Protein AF-A0A3D2MGA9-F1 (afdb_monomer_lite)

Radius of gyration: 30.01 Å; chains: 1; bounding box: 62×74×63 Å

Secondary structure (DSSP, 8-state):
--SSSSTTHHHHHHHHHHHT---------S-SGGG------------TT--EEEEEEEE--S-BTTB-TT-EEEEEEE-TT--EEEEEEEEEE-TTS-EEEEEE--GGG-SS---

pLDDT: mean 84.76, std 17.12, range [45.28, 98.44]

Structure (mmCIF, N/CA/C/O backbone):
data_AF-A0A3D2MGA9-F1
#
_entry.id   AF-A0A3D2MGA9-F1
#
loop_
_atom_site.group_PDB
_atom_site.id
_atom_site.type_symbol
_atom_site.label_atom_id
_atom_site.label_alt_id
_atom_site.label_comp_id
_atom_site.label_asym_id
_atom_site.label_entity_id
_atom_site.label_seq_id
_atom_site.pdbx_PDB_ins_code
_atom_site.Cartn_x
_atom_site.Cartn_y
_atom_site.Cartn_z
_atom_site.occupancy
_atom_site.B_iso_or_equiv
_atom_site.auth_seq_id
_atom_site.auth_comp_id
_atom_site.auth_asym_id
_atom_site.auth_atom_id
_atom_site.pdbx_PDB_model_num
ATOM 1 N N . MET A 1 1 ? -45.467 62.003 43.429 1.00 48.69 1 MET A N 1
ATOM 2 C CA . MET A 1 1 ? -44.217 61.757 42.670 1.00 48.69 1 MET A CA 1
ATOM 3 C C . MET A 1 1 ? -43.668 60.381 43.064 1.00 48.69 1 MET A C 1
ATOM 5 O O . MET A 1 1 ? -43.973 59.955 44.163 1.00 48.69 1 MET A O 1
ATOM 9 N N . THR A 1 2 ? -42.924 59.713 42.164 1.00 54.62 2 THR A N 1
ATOM 10 C CA . THR A 1 2 ? -41.998 58.564 42.395 1.00 54.62 2 THR A CA 1
ATOM 11 C C . THR A 1 2 ? -42.481 57.097 42.520 1.00 54.62 2 THR A C 1
ATOM 13 O O . THR A 1 2 ? -41.936 56.376 43.347 1.00 54.62 2 THR A O 1
ATOM 16 N N . ARG A 1 3 ? -43.365 56.548 41.656 1.00 52.62 3 ARG A N 1
ATOM 17 C CA . ARG A 1 3 ? -43.586 55.065 41.634 1.00 52.62 3 ARG A CA 1
ATOM 18 C C . ARG A 1 3 ? -43.743 54.325 40.289 1.00 52.62 3 ARG A C 1
ATOM 20 O O . ARG A 1 3 ? -44.062 53.143 40.302 1.00 52.62 3 ARG A O 1
ATOM 27 N N . HIS A 1 4 ? -43.438 54.927 39.136 1.00 45.28 4 HIS A N 1
ATOM 28 C CA . HIS A 1 4 ? -43.574 54.227 37.834 1.00 45.28 4 HIS A CA 1
ATOM 29 C C . HIS A 1 4 ? -42.274 54.009 37.049 1.00 45.28 4 HIS A C 1
ATOM 31 O O . HIS A 1 4 ? -42.299 53.399 35.987 1.00 45.28 4 HIS A O 1
ATOM 37 N N . ARG A 1 5 ? -41.119 54.439 37.570 1.00 51.09 5 ARG A N 1
ATOM 38 C CA . ARG A 1 5 ? -39.828 54.266 36.875 1.00 51.09 5 ARG A CA 1
ATOM 39 C C . ARG A 1 5 ? -39.104 52.947 37.168 1.00 51.09 5 ARG A C 1
ATOM 41 O O . ARG A 1 5 ? -38.150 52.632 36.474 1.00 51.09 5 ARG A O 1
ATOM 48 N N . VAL A 1 6 ? -39.554 52.171 38.157 1.00 48.84 6 VAL A N 1
ATOM 49 C CA . VAL A 1 6 ? -38.853 50.945 38.593 1.00 48.84 6 VAL A CA 1
ATOM 50 C C . VAL A 1 6 ? -39.377 49.684 37.888 1.00 48.84 6 VAL A C 1
ATOM 52 O O . VAL A 1 6 ? -38.643 48.712 37.757 1.00 48.84 6 VAL A O 1
ATOM 55 N N . LEU A 1 7 ? -40.610 49.697 37.363 1.00 49.41 7 LEU A N 1
ATOM 56 C CA . LEU A 1 7 ? -41.270 48.483 36.856 1.00 49.41 7 LEU A CA 1
ATOM 57 C C . LEU A 1 7 ? -40.943 48.110 35.394 1.00 49.41 7 LEU A C 1
ATOM 59 O O . LEU A 1 7 ? -41.269 47.009 34.971 1.00 49.41 7 LEU A O 1
ATOM 63 N N . LEU A 1 8 ? -40.316 49.004 34.620 1.00 48.69 8 LEU A N 1
ATOM 64 C CA . LEU A 1 8 ? -39.966 48.757 33.207 1.00 48.69 8 LEU A CA 1
ATOM 65 C C . LEU A 1 8 ? -38.532 48.236 33.006 1.00 48.69 8 LEU A C 1
ATOM 67 O O . LEU A 1 8 ? -38.182 47.816 31.908 1.00 48.69 8 LEU A O 1
ATOM 71 N N . LEU A 1 9 ? -37.700 48.242 34.052 1.00 48.41 9 LEU A N 1
ATOM 72 C CA . LEU A 1 9 ? -36.292 47.825 33.971 1.00 48.41 9 LEU A CA 1
ATOM 73 C C . LEU A 1 9 ? -36.101 46.308 34.140 1.00 48.41 9 LEU A C 1
ATOM 75 O O . LEU A 1 9 ? -35.101 45.759 33.687 1.00 48.41 9 LEU A O 1
ATOM 79 N N . THR A 1 10 ? -37.060 45.615 34.755 1.00 50.41 10 THR A N 1
ATOM 80 C CA . THR A 1 10 ? -36.959 44.188 35.094 1.00 50.41 10 THR A CA 1
ATOM 81 C C . THR A 1 10 ? -37.089 43.216 33.909 1.00 50.41 10 THR A C 1
ATOM 83 O O . THR A 1 10 ? -36.292 42.278 33.870 1.00 50.41 10 THR A O 1
ATOM 86 N N . PRO A 1 11 ? -37.979 43.391 32.905 1.00 48.69 11 PRO A N 1
ATOM 87 C CA . PRO A 1 11 ? -38.029 42.460 31.772 1.00 48.69 11 PRO A CA 1
ATOM 88 C C . PRO A 1 11 ? -36.886 42.686 30.768 1.00 48.69 11 PRO A C 1
ATOM 90 O O . PRO A 1 11 ? -36.436 41.736 30.133 1.00 48.69 11 PRO A O 1
ATOM 93 N N . VAL A 1 12 ? -36.367 43.916 30.657 1.00 53.75 12 VAL A N 1
ATOM 94 C CA . VAL A 1 12 ? -35.238 44.242 29.765 1.00 53.75 12 VAL A CA 1
ATOM 95 C C . VAL A 1 12 ? -33.929 43.647 30.291 1.00 53.75 12 VAL A C 1
ATOM 97 O O . VAL A 1 12 ? -33.158 43.093 29.510 1.00 53.75 12 VAL A O 1
ATOM 100 N N . LEU A 1 13 ? -33.698 43.673 31.611 1.00 53.56 13 LEU A N 1
ATOM 101 C CA . LEU A 1 13 ? -32.517 43.032 32.203 1.00 53.56 13 LEU A CA 1
ATOM 102 C C . LEU A 1 13 ? -32.497 41.510 31.987 1.00 53.56 13 LEU A C 1
ATOM 104 O O . LEU A 1 13 ? -31.427 40.942 31.784 1.00 53.56 13 LEU A O 1
ATOM 108 N N . LEU A 1 14 ? -33.660 40.850 32.003 1.00 50.75 14 LEU A N 1
ATOM 109 C CA . LEU A 1 14 ? -33.744 39.394 31.853 1.00 50.75 14 LEU A CA 1
ATOM 110 C C . LEU A 1 14 ? -33.439 38.936 30.414 1.00 50.75 14 LEU A C 1
ATOM 112 O O . LEU A 1 14 ? -32.775 37.922 30.220 1.00 50.75 14 LEU A O 1
ATOM 116 N N . VAL A 1 15 ? -33.866 39.703 29.403 1.00 53.84 15 VAL A N 1
ATOM 117 C CA . VAL A 1 15 ? -33.594 39.399 27.984 1.00 53.84 15 VAL A CA 1
ATOM 118 C C . VAL A 1 15 ? -32.126 39.659 27.624 1.00 53.84 15 VAL A C 1
ATOM 120 O O . VAL A 1 15 ? -31.528 38.877 26.887 1.00 53.84 15 VAL A O 1
ATOM 123 N N . VAL A 1 16 ? -31.503 40.695 28.199 1.00 55.06 16 VAL A N 1
ATOM 124 C CA . VAL A 1 16 ? -30.059 40.941 28.034 1.00 55.06 16 VAL A CA 1
ATOM 125 C C . VAL A 1 16 ? -29.229 39.844 28.713 1.00 55.06 16 VAL A C 1
ATOM 127 O O . VAL A 1 16 ? -28.226 39.413 28.155 1.00 55.06 16 VAL A O 1
ATOM 130 N N . ALA A 1 17 ? -29.663 39.323 29.866 1.00 54.88 17 ALA A N 1
ATOM 131 C CA . ALA A 1 17 ? -28.945 38.256 30.568 1.00 54.88 17 ALA A CA 1
ATOM 132 C C . ALA A 1 17 ? -28.879 36.930 29.780 1.00 54.88 17 ALA A C 1
ATOM 134 O O . ALA A 1 17 ? -27.873 36.229 29.869 1.00 54.88 17 ALA A O 1
ATOM 135 N N . LEU A 1 18 ? -29.898 36.598 28.973 1.00 55.62 18 LEU A N 1
ATOM 136 C CA . LEU A 1 18 ? -29.845 35.427 28.083 1.00 55.62 18 LEU A CA 1
ATOM 137 C C . LEU A 1 18 ? -29.009 35.665 26.814 1.00 55.62 18 LEU A C 1
ATOM 139 O O . LEU A 1 18 ? -28.403 34.724 26.311 1.00 55.62 18 LEU A O 1
ATOM 143 N N . ALA A 1 19 ? -28.941 36.899 26.306 1.00 57.59 19 ALA A N 1
ATOM 144 C CA . ALA A 1 19 ? -28.170 37.231 25.102 1.00 57.59 19 ALA A CA 1
ATOM 145 C C . ALA A 1 19 ? -26.645 37.290 25.334 1.00 57.59 19 ALA A C 1
ATOM 147 O O . ALA A 1 19 ? -25.880 37.292 24.372 1.00 57.59 19 ALA A O 1
ATOM 148 N N . VAL A 1 20 ? -26.202 37.336 26.597 1.00 59.16 20 VAL A N 1
ATOM 149 C CA . VAL A 1 20 ? -24.785 37.470 26.986 1.00 59.16 20 VAL A CA 1
ATOM 150 C C . VAL A 1 20 ? -24.237 36.182 27.620 1.00 59.16 20 VAL A C 1
ATOM 152 O O . VAL A 1 20 ? -23.108 36.173 28.101 1.00 59.16 20 VAL A O 1
ATOM 155 N N . MET A 1 21 ? -24.975 35.063 27.608 1.00 64.75 21 MET A N 1
ATOM 156 C CA . MET A 1 21 ? -24.395 33.793 28.056 1.00 64.75 21 MET A CA 1
ATOM 157 C C . MET A 1 21 ? -23.288 33.353 27.085 1.00 64.75 21 MET A C 1
ATOM 159 O O . MET A 1 21 ? -23.580 33.075 25.918 1.00 64.75 21 MET A O 1
ATOM 163 N N . PRO A 1 22 ? -22.020 33.261 27.528 1.00 68.12 22 PRO A N 1
ATOM 164 C CA . PRO A 1 22 ? -20.986 32.678 26.699 1.00 68.12 22 PRO A CA 1
ATOM 165 C C . PRO A 1 22 ? -21.318 31.197 26.514 1.00 68.12 22 PRO A C 1
ATOM 167 O O . PRO A 1 22 ? -21.397 30.437 27.481 1.00 68.12 22 PRO A O 1
ATOM 170 N N . PHE A 1 23 ? -21.503 30.777 25.265 1.00 69.50 23 PHE A N 1
ATOM 171 C CA . PHE A 1 23 ? -21.463 29.364 24.920 1.00 69.50 23 PHE A CA 1
ATOM 172 C C . PHE A 1 23 ? -20.055 28.855 25.237 1.00 69.50 23 PHE A C 1
ATOM 174 O O . PHE A 1 23 ? -19.111 29.078 24.480 1.00 69.50 23 PHE A O 1
ATOM 181 N N . VAL A 1 24 ? -19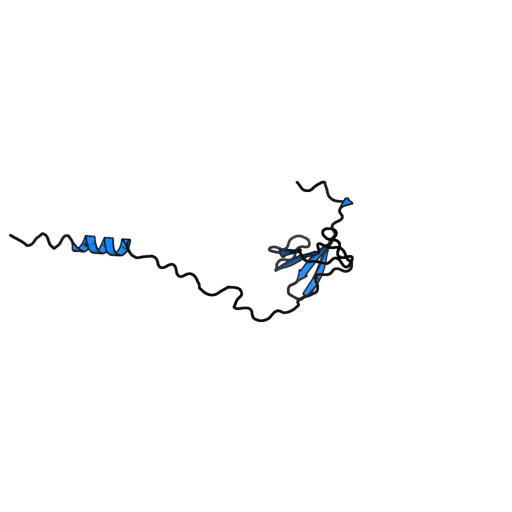.890 28.202 26.385 1.00 72.25 24 VAL A N 1
ATOM 182 C CA . VAL A 1 24 ? -18.664 27.469 26.701 1.00 72.25 24 VAL A CA 1
ATOM 183 C C . VAL A 1 24 ? -18.625 26.226 25.820 1.00 72.25 24 VAL A C 1
ATOM 185 O O . VAL A 1 24 ? -19.252 25.211 26.111 1.00 72.25 24 VAL A O 1
ATOM 188 N N . VAL A 1 25 ? -17.898 26.316 24.708 1.00 73.06 25 VAL A N 1
ATOM 189 C CA . VAL A 1 25 ? -17.536 25.154 23.895 1.00 73.06 25 VAL A CA 1
ATOM 190 C C . VAL A 1 25 ? -16.408 24.427 24.626 1.00 73.06 25 VAL A C 1
ATOM 192 O O . VAL A 1 25 ? -15.254 24.848 24.582 1.00 73.06 25 VAL A O 1
ATOM 195 N N . GLN A 1 26 ? -16.728 23.343 25.333 1.00 74.31 26 GLN A N 1
ATOM 196 C CA . GLN A 1 26 ? -15.703 22.443 25.861 1.00 74.31 26 GLN A CA 1
ATOM 197 C C . GLN A 1 26 ? -15.127 21.610 24.715 1.00 74.31 26 GLN A C 1
ATOM 199 O O . GLN A 1 26 ? -15.788 20.722 24.180 1.00 74.31 26 GLN A O 1
ATOM 204 N N . ALA A 1 27 ? -13.872 21.874 24.357 1.00 72.81 27 ALA A N 1
ATOM 205 C CA . ALA A 1 27 ? -13.097 20.936 23.559 1.00 72.81 27 ALA A CA 1
ATOM 206 C C . ALA A 1 27 ? -12.889 19.648 24.373 1.00 72.81 27 ALA A C 1
ATOM 208 O O . ALA A 1 27 ? -12.487 19.700 25.538 1.00 72.81 27 ALA A O 1
ATOM 209 N N . SER A 1 28 ? -13.147 18.483 23.777 1.00 71.69 28 SER A N 1
ATOM 210 C CA . SER A 1 28 ? -12.777 17.203 24.383 1.00 71.69 28 SER A CA 1
ATOM 211 C C . SER A 1 28 ? -11.250 17.151 24.523 1.00 71.69 28 SER A C 1
ATOM 213 O O . SER A 1 28 ? -10.544 17.019 23.527 1.00 71.69 28 SER A O 1
ATOM 215 N N . GLY A 1 29 ? -10.728 17.295 25.743 1.00 70.44 29 GLY A N 1
ATOM 216 C CA . GLY A 1 29 ? -9.288 17.451 26.004 1.00 70.44 29 GLY A CA 1
ATOM 217 C C . GLY A 1 29 ? -8.440 16.183 25.846 1.00 70.44 29 GLY A C 1
ATOM 218 O O . GLY A 1 29 ? -7.235 16.216 26.081 1.00 70.44 29 GLY A O 1
ATOM 219 N N . SER A 1 30 ? -9.036 15.049 25.481 1.00 80.00 30 SER A N 1
ATOM 220 C CA . SER A 1 30 ? -8.329 13.772 25.382 1.00 80.00 30 SER A CA 1
ATOM 221 C C . SER A 1 30 ? -7.828 13.533 23.957 1.00 80.00 30 SER A C 1
ATOM 223 O O . SER A 1 30 ? -8.614 13.490 23.012 1.00 80.00 30 SER A O 1
ATOM 225 N N . SER A 1 31 ? -6.519 13.324 23.798 1.00 86.81 31 SER A N 1
ATOM 226 C CA . SER A 1 31 ? -5.936 12.898 22.519 1.00 86.81 31 SER A CA 1
ATOM 227 C C . SER A 1 31 ? -6.521 11.552 22.077 1.00 86.81 31 SER A C 1
ATOM 229 O O . SER A 1 31 ? -6.528 10.588 22.845 1.00 86.81 31 SER A O 1
ATOM 231 N N . TYR A 1 32 ? -6.966 11.470 20.818 1.00 87.38 32 TYR A N 1
ATOM 232 C CA . TYR A 1 32 ? -7.506 10.244 20.219 1.00 87.38 32 TYR A CA 1
ATOM 233 C C . TYR A 1 32 ? -6.507 9.083 20.287 1.00 87.38 32 TYR A C 1
ATOM 235 O O . TYR A 1 32 ? -6.915 7.947 20.510 1.00 87.38 32 TYR A O 1
ATOM 243 N N . ILE A 1 33 ? -5.213 9.373 20.118 1.00 90.06 33 ILE A N 1
ATOM 244 C CA . ILE A 1 33 ? -4.148 8.364 20.067 1.00 90.06 33 ILE A CA 1
ATOM 245 C C . ILE A 1 33 ? -3.737 7.898 21.467 1.00 90.06 33 ILE A C 1
ATOM 247 O O . ILE A 1 33 ? -3.338 6.752 21.640 1.00 90.06 33 ILE A O 1
ATOM 251 N N . ASN A 1 34 ? -3.898 8.742 22.489 1.00 88.88 34 ASN A N 1
ATOM 252 C CA . ASN A 1 34 ? -3.404 8.461 23.841 1.00 88.88 34 ASN A CA 1
ATOM 253 C C . ASN A 1 34 ? -4.127 7.302 24.554 1.00 88.88 34 ASN A C 1
ATOM 255 O O . ASN A 1 34 ? -3.712 6.891 25.628 1.00 88.88 34 ASN A O 1
ATOM 259 N N . ARG A 1 35 ? -5.206 6.768 23.975 1.00 89.44 35 ARG A N 1
ATOM 260 C CA . ARG A 1 35 ? -5.904 5.578 24.490 1.00 89.44 35 ARG A CA 1
ATOM 261 C C . ARG A 1 35 ? -5.341 4.253 23.964 1.00 89.44 35 ARG A C 1
ATOM 263 O O . ARG A 1 35 ? -5.824 3.194 24.355 1.00 89.44 35 ARG A O 1
ATOM 270 N N . PHE A 1 36 ? -4.388 4.296 23.033 1.00 91.38 36 PHE A N 1
ATOM 271 C CA . PHE A 1 36 ? -3.768 3.109 22.452 1.00 91.38 36 PHE A CA 1
ATOM 272 C C . PHE A 1 36 ? -2.360 2.942 23.025 1.00 91.38 36 PHE A C 1
ATOM 274 O O . PHE A 1 36 ? -1.492 3.782 22.813 1.00 91.38 36 PHE A O 1
ATOM 281 N N . HIS A 1 37 ? -2.136 1.847 23.752 1.00 92.94 37 HIS A N 1
ATOM 282 C CA . HIS A 1 37 ? -0.861 1.573 24.434 1.00 92.94 37 HIS A CA 1
ATOM 283 C C . HIS A 1 37 ? -0.129 0.340 23.896 1.00 92.94 37 HIS A C 1
ATOM 285 O O . HIS A 1 37 ? 0.982 0.047 24.325 1.00 92.94 37 HIS A O 1
ATOM 291 N N . HIS A 1 38 ? -0.749 -0.391 22.972 1.00 92.25 38 HIS A N 1
ATOM 292 C CA . HIS A 1 38 ? -0.224 -1.641 22.445 1.00 92.25 38 HIS A CA 1
ATOM 293 C C . HIS A 1 38 ? -0.283 -1.618 20.926 1.00 92.25 38 HIS A C 1
ATOM 295 O O . HIS A 1 38 ? -1.326 -1.316 20.346 1.00 92.25 38 HIS A O 1
ATOM 301 N N . ASN A 1 39 ? 0.827 -2.002 20.304 1.00 90.25 39 ASN A N 1
ATOM 302 C CA . ASN A 1 39 ? 0.915 -2.225 18.871 1.00 90.25 39 ASN A CA 1
ATOM 303 C C . ASN A 1 39 ? 1.073 -3.724 18.634 1.00 90.25 39 ASN A C 1
ATOM 305 O O . ASN A 1 39 ? 1.870 -4.380 19.300 1.00 90.25 39 ASN A O 1
ATOM 309 N N . THR A 1 40 ? 0.319 -4.262 17.681 1.00 91.06 40 THR A N 1
ATOM 310 C CA . THR A 1 40 ? 0.458 -5.650 17.229 1.00 91.06 40 THR A CA 1
ATOM 311 C C . THR A 1 40 ? 0.826 -5.640 15.757 1.00 91.06 40 THR A C 1
ATOM 313 O O . THR A 1 40 ? 0.243 -4.891 14.973 1.00 91.06 40 THR A O 1
ATOM 316 N N . ILE A 1 41 ? 1.802 -6.463 15.378 1.00 93.56 41 ILE A N 1
ATOM 317 C CA . ILE A 1 41 ? 2.139 -6.671 13.971 1.00 93.56 41 ILE A CA 1
ATOM 318 C C . ILE A 1 41 ? 1.060 -7.567 13.365 1.00 93.56 41 ILE A C 1
ATOM 320 O O . ILE A 1 41 ? 0.871 -8.692 13.816 1.00 93.56 41 ILE A O 1
ATOM 324 N N . ILE A 1 42 ? 0.363 -7.062 12.347 1.00 94.25 42 ILE A N 1
ATOM 325 C CA . ILE A 1 42 ? -0.674 -7.810 11.627 1.00 94.25 42 ILE A CA 1
ATOM 326 C C . ILE A 1 42 ? -0.037 -8.721 10.571 1.00 94.25 42 ILE A C 1
ATOM 328 O O . ILE A 1 42 ? -0.224 -9.932 10.597 1.00 94.25 42 ILE A O 1
ATOM 332 N N . VAL A 1 43 ? 0.744 -8.144 9.651 1.00 96.56 43 VAL A N 1
ATOM 333 C CA . VAL A 1 43 ? 1.472 -8.865 8.594 1.00 96.56 43 VAL A CA 1
ATOM 334 C C . VAL A 1 43 ? 2.546 -7.956 7.980 1.00 96.56 43 VAL A C 1
ATOM 336 O O . VAL A 1 43 ? 2.447 -6.732 8.063 1.00 96.5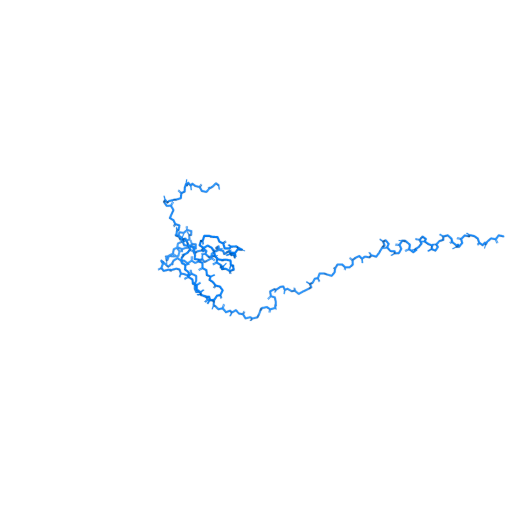6 43 VAL A O 1
ATOM 339 N N . SER A 1 44 ? 3.570 -8.536 7.347 1.00 96.25 44 SER A N 1
ATOM 340 C CA . SER A 1 44 ? 4.539 -7.784 6.533 1.00 96.25 44 SER A CA 1
ATOM 341 C C . SER A 1 44 ? 3.894 -7.228 5.261 1.00 96.25 44 SER A C 1
ATOM 343 O O . SER A 1 44 ? 3.104 -7.916 4.617 1.00 96.25 44 SER A O 1
ATOM 345 N N . THR A 1 45 ? 4.276 -6.018 4.848 1.00 96.94 45 THR A N 1
ATOM 346 C CA . THR A 1 45 ? 3.813 -5.403 3.592 1.00 96.94 45 THR A CA 1
ATOM 347 C C . THR A 1 45 ? 4.639 -5.830 2.373 1.00 96.94 45 THR A C 1
ATOM 349 O O . THR A 1 45 ? 4.175 -5.653 1.248 1.00 96.94 45 THR A O 1
ATOM 352 N N . VAL A 1 46 ? 5.812 -6.445 2.574 1.00 97.38 46 VAL A N 1
ATOM 353 C CA . VAL A 1 46 ? 6.783 -6.802 1.518 1.00 97.38 46 VAL A CA 1
ATOM 354 C C . VAL A 1 46 ? 6.249 -7.940 0.632 1.00 97.38 46 VAL A C 1
ATOM 356 O O . VAL A 1 46 ? 6.047 -9.051 1.134 1.00 97.38 46 VAL A O 1
ATOM 359 N N . PRO A 1 47 ? 5.921 -7.723 -0.658 1.00 96.94 47 PRO A N 1
ATOM 360 C CA . PRO A 1 47 ? 5.407 -8.747 -1.578 1.00 96.94 47 PRO A CA 1
ATOM 361 C C . PRO A 1 47 ? 6.472 -9.768 -1.964 1.00 96.94 47 PRO A C 1
ATOM 363 O O . PRO A 1 47 ? 7.635 -9.656 -1.593 1.00 96.94 47 PRO A O 1
ATOM 366 N N . SER A 1 48 ? 6.060 -10.795 -2.704 1.00 96.94 48 SER A N 1
ATOM 367 C CA . SER A 1 48 ? 6.959 -11.860 -3.163 1.00 96.94 48 SER A CA 1
ATOM 368 C C . SER A 1 48 ? 8.092 -11.358 -4.063 1.00 96.94 48 SER A C 1
ATOM 370 O O . SER A 1 48 ? 9.154 -11.969 -4.071 1.00 96.94 48 SER A O 1
ATOM 372 N N . ASN A 1 49 ? 7.895 -10.253 -4.792 1.00 96.69 49 ASN A N 1
ATOM 373 C CA . ASN A 1 49 ? 8.937 -9.617 -5.608 1.00 96.69 49 ASN A CA 1
ATOM 374 C C . ASN A 1 49 ? 9.935 -8.777 -4.784 1.00 96.69 49 ASN A C 1
ATOM 376 O O . ASN A 1 49 ? 10.937 -8.315 -5.326 1.00 96.69 49 ASN A O 1
ATOM 380 N N . GLY A 1 50 ? 9.679 -8.594 -3.484 1.00 97.56 50 GLY A N 1
ATOM 381 C CA . GLY A 1 50 ? 10.571 -7.894 -2.570 1.00 97.56 50 GLY A CA 1
ATOM 382 C C . GLY A 1 50 ? 10.476 -6.371 -2.602 1.00 97.56 50 GLY A C 1
ATOM 383 O O . GLY A 1 50 ? 11.356 -5.739 -2.031 1.00 97.56 50 GLY A O 1
ATOM 384 N N . ASP A 1 51 ? 9.458 -5.770 -3.226 1.00 98.25 51 ASP A N 1
ATOM 385 C CA . ASP A 1 51 ? 9.251 -4.321 -3.099 1.00 98.25 51 ASP A CA 1
ATOM 386 C C . ASP A 1 51 ? 9.045 -3.926 -1.626 1.00 98.25 51 ASP A C 1
ATOM 388 O O . ASP A 1 51 ? 8.376 -4.618 -0.854 1.00 98.25 51 ASP A O 1
ATOM 392 N N . ILE A 1 52 ? 9.600 -2.789 -1.225 1.00 97.38 52 ILE A N 1
ATOM 393 C CA . ILE A 1 52 ? 9.589 -2.305 0.158 1.00 97.38 52 ILE A CA 1
ATOM 394 C C . ILE A 1 52 ? 9.150 -0.841 0.236 1.00 97.38 52 ILE A C 1
ATOM 396 O O . ILE A 1 52 ? 8.845 -0.202 -0.770 1.00 97.38 52 ILE A O 1
ATOM 400 N N . ASN A 1 53 ? 9.176 -0.296 1.453 1.00 94.81 53 ASN A N 1
ATOM 401 C CA . ASN A 1 53 ? 8.937 1.112 1.759 1.00 94.81 53 ASN A CA 1
ATOM 402 C C . ASN A 1 53 ? 7.460 1.537 1.583 1.00 94.81 53 ASN A C 1
ATOM 404 O O . ASN A 1 53 ? 7.104 2.150 0.572 1.00 94.81 53 ASN A O 1
ATOM 408 N N . PRO A 1 54 ? 6.578 1.185 2.542 1.00 86.56 54 PRO A N 1
ATOM 409 C CA . PRO A 1 54 ? 5.155 1.495 2.461 1.00 86.56 54 PRO A CA 1
ATOM 410 C C . PRO A 1 54 ? 4.910 2.993 2.678 1.00 86.56 54 PRO A C 1
ATOM 412 O O . PRO A 1 54 ? 4.897 3.472 3.810 1.00 86.56 54 PRO A O 1
ATOM 415 N N . TYR A 1 55 ? 4.728 3.741 1.589 1.00 85.00 55 TYR A N 1
ATOM 416 C CA . TYR A 1 55 ? 4.483 5.192 1.631 1.00 85.00 55 TYR A CA 1
ATOM 417 C C . TYR A 1 55 ? 3.015 5.555 1.392 1.00 85.00 55 TYR A C 1
ATOM 419 O O . TYR A 1 55 ? 2.518 6.522 1.964 1.00 85.00 55 TYR A O 1
ATOM 427 N N . GLY A 1 56 ? 2.303 4.779 0.571 1.00 91.81 56 GLY A N 1
ATOM 428 C CA . GLY A 1 56 ? 0.872 4.968 0.330 1.00 91.81 56 GLY A CA 1
ATOM 429 C C . GLY A 1 56 ? 0.049 3.961 1.122 1.00 91.81 56 GLY A C 1
ATOM 430 O O . GLY A 1 56 ? 0.239 2.761 0.938 1.00 91.81 56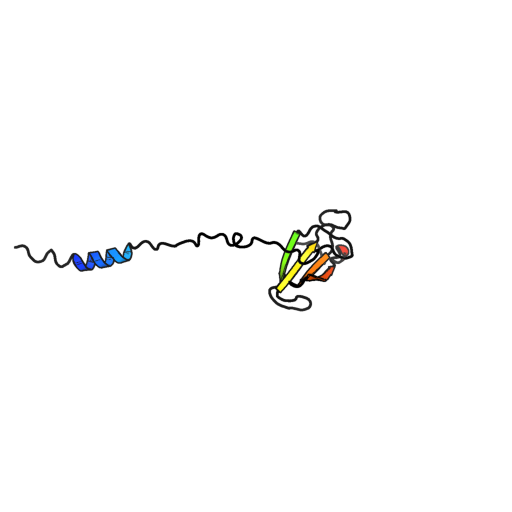 GLY A O 1
ATOM 431 N N . VAL A 1 57 ? -0.873 4.434 1.964 1.00 96.12 57 VAL A N 1
ATOM 432 C CA . VAL A 1 57 ? -1.798 3.584 2.728 1.00 96.12 57 VAL A CA 1
ATOM 433 C C . VAL A 1 57 ? -3.219 4.126 2.604 1.00 96.12 57 VAL A 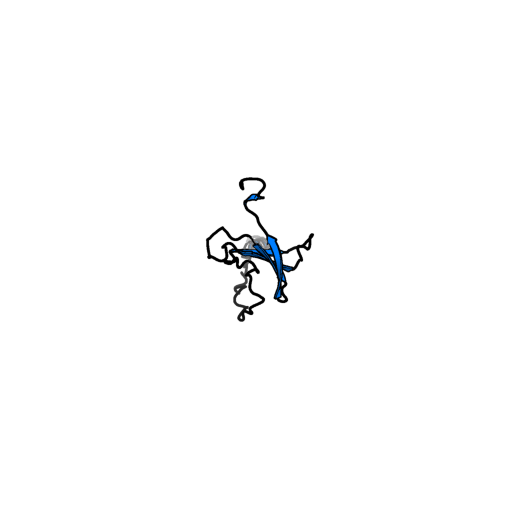C 1
ATOM 435 O O . VAL A 1 57 ? -3.445 5.318 2.807 1.00 96.12 57 VAL A O 1
ATOM 438 N N . ALA A 1 58 ? -4.183 3.260 2.292 1.00 97.38 58 ALA A N 1
ATOM 439 C CA . ALA A 1 58 ? -5.594 3.630 2.210 1.00 97.38 58 ALA A CA 1
ATOM 440 C C . ALA A 1 58 ? -6.495 2.547 2.809 1.00 97.38 58 ALA A C 1
ATOM 442 O O . ALA A 1 58 ? -6.330 1.365 2.516 1.00 97.38 58 ALA A O 1
ATOM 443 N N . VAL A 1 59 ? -7.481 2.955 3.612 1.00 97.88 59 VAL A N 1
ATOM 444 C CA . VAL A 1 59 ? -8.536 2.053 4.098 1.00 97.88 59 VAL A CA 1
ATOM 445 C C . VAL A 1 59 ? -9.620 1.947 3.033 1.00 97.88 59 VAL A C 1
ATOM 447 O O . VAL A 1 59 ? -10.211 2.956 2.636 1.00 97.88 59 VAL A O 1
ATOM 450 N N . VAL A 1 60 ? -9.923 0.727 2.606 1.00 98.25 60 VAL A N 1
ATOM 451 C CA . VAL A 1 60 ? -10.980 0.455 1.636 1.00 98.25 60 VAL A CA 1
ATOM 452 C C . VAL A 1 60 ? -12.342 0.702 2.287 1.00 98.25 60 VAL A C 1
ATOM 454 O O . VAL A 1 60 ? -12.745 -0.006 3.206 1.00 98.25 60 VAL A O 1
ATOM 457 N N . GLN A 1 61 ? -13.071 1.711 1.808 1.00 98.25 61 GLN A N 1
ATOM 458 C CA . GLN A 1 61 ? -14.354 2.122 2.402 1.00 98.25 61 GLN A CA 1
ATOM 459 C C . GLN A 1 61 ? -15.551 1.284 1.938 1.00 98.25 61 GLN A C 1
ATOM 461 O O . GLN A 1 61 ? -16.587 1.271 2.597 1.00 98.25 61 GLN A O 1
ATOM 466 N N . ARG A 1 62 ? -15.455 0.662 0.758 1.00 98.12 62 ARG A N 1
ATOM 467 C CA . ARG A 1 62 ? -16.530 -0.125 0.142 1.00 98.12 62 ARG A CA 1
ATOM 468 C C . ARG A 1 62 ? -15.929 -1.256 -0.676 1.00 98.12 62 ARG A C 1
ATOM 470 O O . ARG A 1 62 ? -14.911 -1.057 -1.335 1.00 98.12 62 ARG A O 1
ATOM 477 N N . SER A 1 63 ? -16.586 -2.410 -0.672 1.00 98.31 63 SER A N 1
ATOM 478 C CA . SER A 1 63 ? -16.191 -3.527 -1.527 1.00 98.31 63 SER A CA 1
ATOM 479 C C . SER A 1 63 ? -16.591 -3.253 -2.976 1.00 98.31 63 SER A C 1
ATOM 481 O O . SER A 1 63 ? -17.734 -2.881 -3.243 1.00 98.31 63 SER A O 1
ATOM 483 N N . LEU A 1 64 ? -15.656 -3.436 -3.907 1.00 97.25 64 LEU A N 1
ATOM 484 C CA . LEU A 1 64 ? -15.881 -3.272 -5.344 1.00 97.25 64 LEU A CA 1
ATOM 485 C C . LEU A 1 64 ? -14.808 -4.025 -6.136 1.00 97.25 64 LEU A C 1
ATOM 487 O O . LEU A 1 64 ? -13.615 -3.756 -5.995 1.00 97.25 64 LEU A O 1
ATOM 491 N N . GLY A 1 65 ? -15.221 -4.943 -7.010 1.00 96.31 65 GL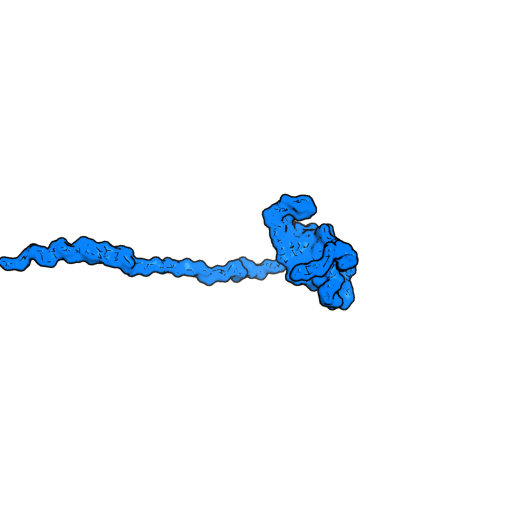Y A N 1
ATOM 492 C CA . GLY A 1 65 ? -14.275 -5.794 -7.732 1.00 96.31 65 GLY A CA 1
ATOM 493 C C . GLY A 1 65 ? -13.406 -6.589 -6.752 1.00 96.31 65 GLY A C 1
ATOM 494 O O . GLY A 1 65 ? -13.932 -7.383 -5.980 1.00 96.31 65 GLY A O 1
ATOM 495 N N . LYS A 1 66 ? -12.086 -6.357 -6.774 1.00 95.81 66 LYS A N 1
ATOM 496 C CA . LYS A 1 66 ? -11.126 -6.984 -5.844 1.00 95.81 66 LYS A CA 1
ATOM 497 C C . LYS A 1 66 ? -11.013 -6.275 -4.487 1.00 95.81 66 LYS A C 1
ATOM 499 O O . LYS A 1 66 ? -10.459 -6.846 -3.555 1.00 95.81 66 LYS A O 1
ATOM 504 N N . LEU A 1 67 ? -11.518 -5.047 -4.370 1.00 97.94 67 LEU A N 1
ATOM 505 C CA . LEU A 1 67 ? -11.490 -4.291 -3.119 1.00 97.94 67 LEU A CA 1
ATOM 506 C C . LEU A 1 67 ? -12.443 -4.920 -2.102 1.00 97.94 67 LEU A C 1
ATOM 508 O O . LEU A 1 67 ? -13.598 -5.200 -2.430 1.00 97.94 67 LEU A O 1
ATOM 512 N N . VAL A 1 68 ? -11.986 -5.064 -0.859 1.00 98.19 68 VAL A N 1
ATOM 513 C CA . VAL A 1 68 ? -12.780 -5.572 0.266 1.00 98.19 68 VAL A CA 1
ATOM 514 C C . VAL A 1 68 ? -12.857 -4.492 1.336 1.00 98.19 68 VAL A C 1
ATOM 516 O O . VAL A 1 68 ? -11.838 -4.014 1.824 1.00 98.19 68 VAL A O 1
ATOM 519 N N . SER A 1 69 ? -14.073 -4.076 1.685 1.00 98.25 69 SER A N 1
ATOM 520 C CA . SER A 1 69 ? -14.309 -3.058 2.710 1.00 98.25 69 SER A CA 1
ATOM 521 C C . SER A 1 69 ? -13.649 -3.428 4.040 1.00 98.25 69 SER A C 1
ATOM 523 O O . SER A 1 69 ? -13.839 -4.535 4.535 1.00 98.25 69 SER A O 1
ATOM 525 N N . GLY A 1 70 ? -12.941 -2.475 4.646 1.00 98.12 70 GLY A N 1
ATOM 526 C CA . GLY A 1 70 ? -12.211 -2.660 5.902 1.00 98.12 70 GLY A CA 1
ATOM 527 C C . GLY A 1 70 ? -10.772 -3.156 5.734 1.00 98.12 70 GLY A C 1
ATOM 528 O O . GLY A 1 70 ? -9.987 -3.008 6.670 1.00 98.12 70 GLY A O 1
ATOM 529 N N . ASP A 1 71 ? -10.400 -3.669 4.559 1.00 98.38 71 ASP A N 1
ATOM 530 C CA . ASP A 1 71 ? -9.004 -3.970 4.248 1.00 98.38 71 ASP A CA 1
ATOM 531 C C . ASP A 1 71 ? -8.198 -2.682 4.034 1.00 98.38 71 ASP A C 1
ATOM 533 O O . ASP A 1 71 ? -8.731 -1.591 3.796 1.00 98.38 71 ASP A O 1
ATOM 537 N N . ILE A 1 72 ? -6.879 -2.827 4.087 1.00 98.00 72 ILE A N 1
ATOM 538 C CA . ILE A 1 72 ? -5.922 -1.755 3.843 1.00 98.00 72 ILE A CA 1
ATOM 539 C C . ILE A 1 72 ? -5.166 -2.044 2.549 1.00 98.00 72 ILE A C 1
ATOM 541 O O . ILE A 1 72 ? -4.596 -3.122 2.384 1.00 98.00 72 ILE A O 1
ATOM 545 N N . LEU A 1 73 ? -5.119 -1.061 1.653 1.00 98.31 73 LEU A N 1
ATOM 546 C CA . LEU A 1 73 ? -4.196 -1.043 0.524 1.00 98.31 73 LEU A CA 1
ATOM 547 C C . LEU A 1 73 ? -2.881 -0.398 0.941 1.00 98.31 73 LEU A C 1
ATOM 549 O O . LEU A 1 73 ? -2.885 0.670 1.553 1.00 98.31 73 LEU A O 1
ATOM 553 N N . VAL A 1 74 ? -1.769 -1.025 0.567 1.00 98.06 74 VAL A N 1
ATOM 554 C CA . VAL A 1 74 ? -0.419 -0.524 0.825 1.00 98.06 74 VAL A CA 1
ATOM 555 C C . VAL A 1 74 ? 0.391 -0.530 -0.464 1.00 98.06 74 VAL A C 1
ATOM 557 O O . VAL A 1 74 ? 0.541 -1.576 -1.092 1.00 98.06 74 VAL A O 1
ATOM 560 N N . SER A 1 75 ? 0.927 0.629 -0.836 1.00 97.38 75 SER A N 1
ATOM 561 C CA . SER A 1 75 ? 1.868 0.793 -1.946 1.00 97.38 75 SER A CA 1
ATOM 562 C C . SER A 1 75 ? 3.304 0.697 -1.434 1.00 97.38 75 SER A C 1
ATOM 564 O O . SER A 1 75 ? 3.712 1.520 -0.609 1.00 97.38 75 SER A O 1
ATOM 566 N N . ASN A 1 76 ? 4.059 -0.295 -1.916 1.00 97.44 76 ASN A N 1
ATOM 567 C CA . ASN A 1 76 ? 5.494 -0.405 -1.650 1.00 97.44 76 ASN A CA 1
ATOM 568 C C . ASN A 1 76 ? 6.254 0.369 -2.734 1.00 97.44 76 ASN A C 1
ATOM 570 O O . ASN A 1 76 ? 6.223 0.010 -3.910 1.00 97.44 76 ASN A O 1
ATOM 574 N N . PHE A 1 77 ? 6.896 1.464 -2.333 1.00 94.75 77 PHE A N 1
ATOM 575 C CA . PHE A 1 77 ? 7.401 2.490 -3.244 1.00 94.75 77 PHE A CA 1
ATOM 576 C C . PHE A 1 77 ? 8.791 2.194 -3.823 1.00 94.75 77 PHE A C 1
ATOM 578 O O . PHE A 1 77 ? 9.158 2.735 -4.868 1.00 94.75 77 PHE A O 1
ATOM 585 N N . ASN A 1 78 ? 9.574 1.339 -3.166 1.00 96.19 78 ASN A N 1
ATOM 586 C CA . ASN A 1 78 ? 10.933 1.006 -3.583 1.00 96.19 78 ASN A CA 1
ATOM 587 C C . ASN A 1 78 ? 10.988 -0.442 -4.071 1.00 96.19 78 ASN A C 1
ATOM 589 O O . ASN A 1 78 ? 10.299 -1.299 -3.521 1.00 96.19 78 ASN A O 1
ATOM 593 N N . ASN A 1 79 ? 11.841 -0.737 -5.052 1.00 96.69 79 ASN A N 1
ATOM 594 C CA . ASN A 1 79 ? 12.097 -2.125 -5.439 1.00 96.69 79 ASN A CA 1
ATOM 595 C C . ASN A 1 79 ? 12.920 -2.880 -4.372 1.00 96.69 79 ASN A C 1
ATOM 597 O O . ASN A 1 79 ? 13.353 -2.304 -3.371 1.00 96.69 79 ASN A O 1
ATOM 601 N N . SER A 1 80 ? 13.205 -4.163 -4.609 1.00 97.19 80 SER A N 1
ATOM 602 C CA . SER A 1 80 ? 13.997 -5.014 -3.702 1.00 97.19 80 SER A CA 1
ATOM 603 C C . SER A 1 80 ? 15.454 -4.579 -3.501 1.00 97.19 80 SER A C 1
ATOM 605 O O . SER A 1 80 ? 16.079 -4.960 -2.515 1.00 97.19 80 SER A O 1
ATOM 607 N N . SER A 1 81 ? 15.991 -3.739 -4.392 1.00 97.88 81 SER A N 1
ATOM 608 C CA . SER A 1 81 ? 17.297 -3.080 -4.229 1.00 97.88 81 SER A CA 1
ATOM 609 C C . SER A 1 81 ? 17.197 -1.744 -3.482 1.00 97.88 81 SER A C 1
ATOM 611 O O . SER A 1 81 ? 18.163 -0.987 -3.430 1.00 97.88 81 SER A O 1
ATOM 613 N N . ASN A 1 82 ? 16.026 -1.439 -2.916 1.00 96.81 82 ASN A N 1
ATOM 614 C CA . ASN A 1 82 ? 15.704 -0.192 -2.233 1.00 96.81 82 ASN A CA 1
ATOM 615 C C . ASN A 1 82 ? 15.827 1.066 -3.120 1.00 96.81 82 ASN A C 1
ATOM 617 O O . ASN A 1 82 ? 16.039 2.168 -2.613 1.00 96.81 82 ASN A O 1
ATOM 621 N N . LEU A 1 83 ? 15.682 0.930 -4.444 1.00 96.75 83 LEU A N 1
ATOM 622 C CA . LEU A 1 83 ? 15.660 2.077 -5.350 1.00 96.75 83 LEU A CA 1
ATOM 623 C C . LEU A 1 83 ? 14.310 2.785 -5.253 1.00 96.75 83 LEU A C 1
ATOM 625 O O . LEU A 1 83 ? 13.256 2.241 -5.592 1.00 96.75 83 LEU A O 1
ATOM 629 N N . GLN A 1 84 ? 14.359 4.019 -4.779 1.00 94.94 84 GLN A N 1
ATOM 630 C CA . GLN A 1 84 ? 13.190 4.850 -4.535 1.00 94.94 84 GLN A CA 1
ATOM 631 C C . GLN A 1 84 ? 12.376 5.140 -5.800 1.00 94.94 84 GLN A C 1
ATOM 633 O O . GLN A 1 84 ? 12.929 5.495 -6.838 1.00 94.94 84 GLN A O 1
ATOM 638 N N . GLY A 1 85 ? 11.054 4.990 -5.694 1.00 92.06 85 GLY A N 1
ATOM 639 C CA . GLY A 1 85 ? 10.101 5.260 -6.775 1.00 92.06 85 GLY A CA 1
ATOM 640 C C . GLY A 1 85 ? 10.060 4.206 -7.877 1.00 92.06 85 GLY A C 1
ATOM 641 O O . GLY A 1 85 ? 9.425 4.427 -8.902 1.00 92.06 85 GLY A O 1
ATOM 642 N N . THR A 1 86 ? 10.733 3.071 -7.680 1.00 94.38 86 THR A N 1
ATOM 643 C CA . THR A 1 86 ? 10.775 1.965 -8.652 1.00 94.38 86 THR A CA 1
ATOM 644 C C . THR A 1 86 ? 10.004 0.730 -8.191 1.00 94.38 86 THR A C 1
ATOM 646 O O . THR A 1 86 ? 10.019 -0.290 -8.875 1.00 94.38 86 THR A O 1
ATOM 649 N N . GLY A 1 87 ? 9.349 0.806 -7.030 1.00 95.75 87 GLY A N 1
ATOM 650 C CA . GLY A 1 87 ? 8.423 -0.219 -6.573 1.00 95.75 87 GLY A CA 1
ATOM 651 C C . GLY A 1 87 ? 7.200 -0.298 -7.484 1.00 95.75 87 GLY A C 1
ATOM 652 O O . GLY A 1 87 ? 6.807 0.666 -8.140 1.00 95.75 87 GLY A O 1
ATOM 653 N N . THR A 1 88 ? 6.607 -1.481 -7.544 1.00 96.19 88 THR A N 1
ATOM 654 C CA . THR A 1 88 ? 5.630 -1.850 -8.574 1.00 96.19 88 THR A CA 1
ATOM 655 C C . THR A 1 88 ? 4.391 -2.512 -7.992 1.00 96.19 88 THR A C 1
ATOM 657 O O . THR A 1 88 ? 3.559 -3.023 -8.733 1.00 96.19 88 THR A O 1
ATOM 660 N N . THR A 1 89 ? 4.233 -2.534 -6.671 1.00 97.31 89 THR A N 1
ATOM 661 C CA . THR A 1 89 ? 3.197 -3.339 -6.022 1.00 97.31 89 THR A CA 1
ATOM 662 C C . THR A 1 89 ? 2.284 -2.521 -5.132 1.00 97.31 89 THR A C 1
ATOM 664 O O . THR A 1 89 ? 2.710 -1.697 -4.322 1.00 97.31 89 THR A O 1
ATOM 667 N N . ILE A 1 90 ? 1.000 -2.850 -5.229 1.00 97.62 90 ILE A N 1
ATOM 668 C CA . ILE A 1 90 ? 0.000 -2.540 -4.219 1.00 97.62 90 ILE A CA 1
ATOM 669 C C . ILE A 1 90 ? -0.473 -3.870 -3.645 1.00 97.62 90 ILE A C 1
ATOM 671 O O . ILE A 1 90 ? -0.950 -4.739 -4.380 1.00 97.62 90 ILE A O 1
ATOM 675 N N . VAL A 1 91 ? -0.345 -4.041 -2.334 1.00 98.31 91 VAL A N 1
ATOM 676 C CA . VAL A 1 91 ? -0.881 -5.199 -1.609 1.00 98.31 91 VAL A CA 1
ATOM 677 C C . VAL A 1 91 ? -2.150 -4.805 -0.869 1.00 98.31 91 VAL A C 1
ATOM 679 O O . VAL A 1 91 ? -2.273 -3.670 -0.414 1.00 98.31 91 VAL A O 1
ATOM 682 N N . GLN A 1 92 ? -3.082 -5.743 -0.733 1.00 98.44 92 GLN A N 1
ATOM 683 C CA . GLN A 1 92 ? -4.266 -5.591 0.105 1.00 98.44 92 GLN A CA 1
ATOM 684 C C . GLN A 1 92 ? -4.147 -6.515 1.315 1.00 98.44 92 GLN A C 1
ATOM 686 O O . GLN A 1 92 ? -3.792 -7.690 1.178 1.00 98.44 92 GLN A O 1
ATOM 691 N N . ILE A 1 93 ? -4.386 -5.955 2.497 1.00 98.44 93 ILE A N 1
ATOM 692 C CA . ILE A 1 93 ? -4.193 -6.598 3.795 1.00 98.44 93 ILE A CA 1
ATOM 693 C C . ILE A 1 93 ? -5.510 -6.570 4.563 1.00 98.44 93 ILE A C 1
ATOM 695 O O . ILE A 1 93 ? -6.060 -5.495 4.806 1.00 98.44 93 ILE A O 1
ATOM 699 N N . SER A 1 94 ? -5.980 -7.740 4.988 1.00 97.88 94 SER A N 1
ATOM 700 C CA . SER A 1 94 ? -7.126 -7.851 5.881 1.00 97.88 94 SER A CA 1
ATOM 701 C C . SER A 1 94 ? -6.742 -7.518 7.326 1.00 97.88 94 SER A C 1
ATOM 703 O O . SER A 1 94 ? -5.604 -7.770 7.741 1.00 97.88 94 SER A O 1
ATOM 705 N N . PRO A 1 95 ? -7.693 -7.055 8.159 1.00 96.44 95 PRO A N 1
ATOM 706 C CA . PRO A 1 95 ? -7.459 -6.869 9.594 1.00 96.44 95 PRO A CA 1
ATOM 707 C C . PRO A 1 95 ? -7.014 -8.147 10.325 1.00 96.44 95 PRO A C 1
ATOM 709 O O . PRO A 1 95 ? -6.391 -8.067 11.379 1.00 96.44 95 PRO A O 1
ATOM 712 N N . SER A 1 96 ? -7.317 -9.326 9.767 1.00 96.19 96 SER A N 1
ATOM 713 C CA . SER A 1 96 ? -6.913 -10.634 10.298 1.00 96.19 96 SER A CA 1
ATOM 714 C C . SER A 1 96 ? -5.514 -11.094 9.862 1.00 96.19 96 SER A C 1
ATOM 716 O O . SER A 1 96 ? -5.091 -12.175 10.261 1.00 96.19 96 SER A O 1
ATOM 718 N N . GLY A 1 97 ? -4.795 -10.317 9.044 1.00 96.81 97 GLY A N 1
ATOM 719 C CA . GLY A 1 97 ? -3.421 -10.630 8.627 1.00 96.81 97 GLY A CA 1
ATOM 720 C C . GLY A 1 97 ? -3.285 -11.408 7.321 1.00 96.81 97 GLY A C 1
ATOM 721 O O . GLY A 1 97 ? -2.180 -11.811 6.961 1.00 96.81 97 GLY A O 1
ATOM 722 N N . THR A 1 98 ? -4.367 -11.593 6.563 1.00 97.25 98 THR A N 1
ATOM 723 C CA . THR A 1 98 ? -4.257 -12.123 5.198 1.00 97.25 98 THR A CA 1
ATOM 724 C C . THR A 1 98 ? -3.792 -11.022 4.264 1.00 97.25 98 THR A C 1
ATOM 726 O O . THR A 1 98 ? -4.347 -9.928 4.257 1.00 97.25 98 THR A O 1
ATOM 729 N N . ARG A 1 99 ? -2.793 -11.317 3.436 1.00 97.31 99 ARG A N 1
ATOM 730 C CA . ARG A 1 99 ? -2.260 -10.379 2.455 1.00 97.31 99 ARG A CA 1
ATOM 731 C C . ARG A 1 99 ? -2.201 -11.012 1.084 1.00 97.31 99 ARG A C 1
ATOM 733 O O . ARG A 1 99 ? -1.757 -12.148 0.946 1.00 97.31 99 ARG A O 1
ATOM 740 N N . HIS A 1 100 ? -2.569 -10.245 0.074 1.00 96.81 100 HIS A N 1
ATOM 741 C CA . HIS A 1 100 ? -2.428 -10.645 -1.316 1.00 96.81 100 HIS A CA 1
ATOM 742 C C . HIS A 1 100 ? -1.994 -9.461 -2.179 1.00 96.81 100 HIS A C 1
ATOM 744 O O . HIS A 1 100 ? -2.160 -8.296 -1.809 1.00 96.81 100 HIS A O 1
ATOM 750 N N . LEU A 1 101 ? -1.409 -9.767 -3.335 1.00 97.44 101 LEU A N 1
ATOM 751 C CA . LEU A 1 101 ? -1.144 -8.767 -4.360 1.00 97.44 101 LEU A CA 1
ATOM 752 C C . LEU A 1 101 ? -2.485 -8.245 -4.888 1.00 97.44 101 LEU A C 1
ATOM 754 O O . LEU A 1 101 ? -3.292 -9.017 -5.407 1.00 97.44 101 LEU A O 1
ATOM 758 N N . PHE A 1 102 ? -2.714 -6.942 -4.757 1.00 97.75 102 PHE A N 1
ATOM 759 C CA . PHE A 1 102 ? -3.896 -6.285 -5.301 1.00 97.75 102 PHE A CA 1
ATOM 760 C C . PHE A 1 102 ? -3.650 -5.840 -6.741 1.00 97.75 102 PHE A C 1
ATOM 762 O O . PHE A 1 102 ? -4.426 -6.175 -7.640 1.00 97.75 102 PHE A O 1
ATOM 769 N N . ALA A 1 103 ? -2.540 -5.133 -6.959 1.00 95.56 103 ALA A N 1
ATOM 770 C CA . ALA A 1 103 ? -2.132 -4.650 -8.269 1.00 95.56 103 ALA A CA 1
ATOM 771 C C . ALA A 1 103 ? -0.610 -4.701 -8.436 1.00 95.56 103 ALA A C 1
ATOM 773 O O . ALA A 1 103 ? 0.138 -4.392 -7.508 1.00 95.56 103 ALA A O 1
ATOM 774 N N . GLN A 1 104 ? -0.192 -5.052 -9.650 1.00 95.38 104 GLN A N 1
ATOM 775 C CA . GLN A 1 104 ? 1.164 -4.883 -10.152 1.00 95.38 104 GLN A CA 1
ATOM 776 C C . GLN A 1 104 ? 1.134 -3.724 -11.153 1.00 95.38 104 GLN A C 1
ATOM 778 O O . GLN A 1 104 ? 0.356 -3.752 -12.105 1.00 95.38 104 GLN A O 1
ATOM 783 N N . ILE A 1 105 ? 1.947 -2.706 -10.918 1.00 91.44 105 ILE A N 1
ATOM 784 C CA . ILE A 1 105 ? 2.101 -1.536 -11.773 1.00 91.44 105 ILE A CA 1
ATOM 785 C C . ILE A 1 105 ? 3.289 -1.800 -12.686 1.00 91.44 105 ILE A C 1
ATOM 787 O O . ILE A 1 105 ? 4.395 -2.060 -12.218 1.00 91.44 105 ILE A O 1
ATOM 791 N N . ASP A 1 106 ? 3.059 -1.709 -13.988 1.00 89.69 106 ASP A N 1
ATOM 792 C CA . ASP A 1 106 ? 4.118 -1.733 -14.984 1.00 89.69 106 ASP A CA 1
ATOM 793 C C . ASP A 1 106 ? 4.221 -0.345 -15.610 1.00 89.69 106 ASP A C 1
ATOM 795 O O . ASP A 1 106 ? 3.275 0.135 -16.237 1.00 89.69 106 ASP A O 1
ATOM 799 N N . ALA A 1 107 ? 5.374 0.300 -15.428 1.00 86.75 107 ALA A N 1
ATOM 800 C CA . ALA A 1 107 ? 5.638 1.629 -15.965 1.00 86.75 107 ALA A CA 1
ATOM 801 C C . ALA A 1 107 ? 5.487 1.684 -17.496 1.00 86.75 107 ALA A C 1
ATOM 803 O O . ALA A 1 107 ? 5.091 2.717 -18.032 1.00 86.75 107 ALA A O 1
ATOM 804 N N . SER A 1 108 ? 5.751 0.576 -18.197 1.00 88.75 108 SER A N 1
ATOM 805 C CA . SER A 1 108 ? 5.612 0.480 -19.654 1.00 88.75 108 SER A CA 1
ATOM 806 C C . SER A 1 108 ? 4.160 0.367 -20.129 1.00 88.75 108 SER A C 1
ATOM 808 O O . SER A 1 108 ? 3.875 0.641 -21.293 1.00 88.75 108 SER A O 1
ATOM 810 N N . MET A 1 109 ? 3.235 0.006 -19.233 1.00 87.94 109 MET A N 1
ATOM 811 C CA . MET A 1 109 ? 1.802 -0.120 -19.521 1.00 87.94 109 MET A CA 1
ATOM 812 C C . MET A 1 109 ? 0.987 1.089 -19.043 1.00 87.94 109 MET A C 1
ATOM 814 O O . MET A 1 109 ? -0.245 1.061 -19.087 1.00 87.94 109 MET A O 1
ATOM 818 N N . LEU A 1 110 ? 1.643 2.148 -18.559 1.00 85.44 110 LEU A N 1
ATOM 819 C CA . LEU A 1 110 ? 0.943 3.359 -18.149 1.00 85.44 110 LEU A CA 1
ATOM 820 C C . LEU A 1 110 ? 0.339 4.058 -19.380 1.00 85.44 110 LEU A C 1
ATOM 822 O O . LEU A 1 110 ? 1.007 4.177 -20.407 1.00 85.44 110 LEU A O 1
ATOM 826 N N . PRO A 1 111 ? -0.905 4.565 -19.293 1.00 86.44 111 PRO A N 1
ATOM 827 C CA . PRO A 1 111 ? -1.609 5.168 -20.431 1.00 86.44 111 PRO A CA 1
ATOM 828 C C . PRO A 1 111 ? -1.008 6.506 -20.904 1.00 86.44 111 PRO A C 1
ATOM 830 O O . PRO A 1 111 ? -1.498 7.098 -21.862 1.00 86.44 111 PRO A O 1
ATOM 833 N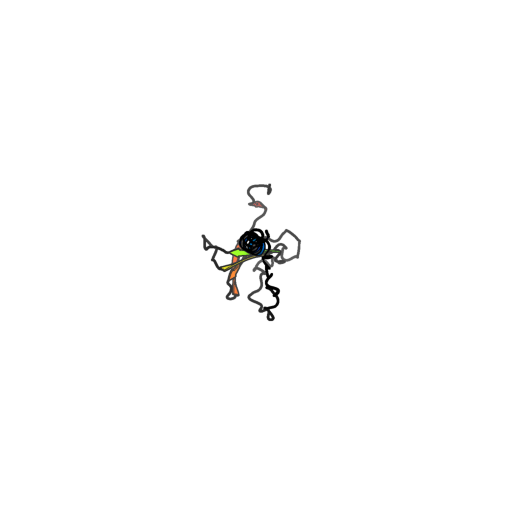 N . GLY A 1 112 ? 0.028 7.000 -20.228 1.00 81.62 112 GLY A N 1
ATOM 834 C CA . GLY A 1 112 ? 0.703 8.262 -20.496 1.00 81.62 112 GLY A CA 1
ATOM 835 C C . GLY A 1 112 ? 1.366 8.798 -19.230 1.00 81.62 112 GLY A C 1
ATOM 836 O O . GLY A 1 112 ? 1.329 8.158 -18.176 1.00 81.62 112 GLY A O 1
ATOM 837 N N . ALA A 1 113 ? 1.964 9.984 -19.328 1.00 81.31 113 ALA A N 1
ATOM 838 C CA . ALA A 1 113 ? 2.427 10.706 -18.149 1.00 81.31 113 ALA A CA 1
ATOM 839 C C . ALA A 1 113 ? 1.238 11.070 -17.241 1.00 81.31 113 ALA A C 1
ATOM 841 O O . ALA A 1 113 ? 0.148 11.382 -17.729 1.00 81.31 113 ALA A O 1
ATOM 842 N N . CYS A 1 114 ? 1.454 11.043 -15.925 1.00 66.31 114 CYS A N 1
ATOM 843 C CA . CYS A 1 114 ? 0.509 11.631 -14.980 1.00 66.31 114 CYS A CA 1
ATOM 844 C C . CYS A 1 114 ? 0.403 13.150 -15.256 1.00 66.31 114 CYS A C 1
ATOM 846 O O . CYS A 1 114 ? 1.455 13.759 -15.471 1.00 66.31 114 CYS A O 1
ATOM 848 N N . PRO A 1 115 ? -0.810 13.740 -15.280 1.00 68.38 115 PRO A N 1
ATOM 849 C CA . PRO A 1 115 ? -1.007 15.182 -15.454 1.00 68.38 115 PRO A CA 1
ATOM 850 C C . PRO A 1 115 ? -0.266 16.043 -14.427 1.00 68.38 115 PRO A C 1
ATOM 852 O O . PRO A 1 115 ? -0.097 15.573 -13.276 1.00 68.38 115 PRO A O 1
#

Foldseek 3Di:
DDDDPPPPVVVVVVVVVVVPDPPPDDDPPDDPCVVDDDDDDLEDPQDPQGQADFPDKDQQCDDDDLGDHRKMWTFRQAGNVRHGNPGFFIWIAHSNNDIDTPGGHDPVPDPDDDD

Sequence (115 aa):
MTRHRVLLLTPVLLVVALAVMPFVVQASGSSYINRFHHNTIIVSTVPSNGDINPYGVAVVQRSLGKLVSGDILVSNFNNSSNLQGTGTTIVQISPSGTRHLFAQIDASMLPGACP